Protein AF-A0A972RXR2-F1 (afdb_monomer)

Sequence (159 aa):
MVKTEKGYFYKKHCLQCNKEFLGVKKRKFCSIKCSVLYRSKNRKYSLKCKKCGKIFHGYNPRQFYCDICKEELTSRTCITCGKKFFIKLSEKKKYCSKTCERKYLFKEDIFSEIDTFEKAYWYGFLMGDGHIRLDEKRSIRELILGLGKKDYGHLIKFA

Foldseek 3Di:
DDQDPVGDWDFDAAPQPRDTDTDDPPDRHRDPVSVVVVLQVPAWDFAAAPPPRDTDTDSDNPDRHDPVVQQVLQWAAAPQPRDIDGDPNPDDDRHRDVCSVDPDDDDPCLQVDDPDPVSVVVVVQCVPQWDWDQDPVVRDTDIDGNDDPVCVVVVPPPD

Secondary structure (DSSP, 8-state):
-EEETTEEEEEEE-TTT--EEEE-TT---SSHHHHHHHHHHH--EEEE-TTT--EEEESSTT--S-HHHHHHHHEEE-TTT--EEE--TT-----SSHHHH-SS---TTTTS---SHHHHHHHHHHHHHEEEEEETTTTEEEEEE---GGGGGGGTT--

Structure (mmCIF, N/CA/C/O backbone):
data_AF-A0A972RXR2-F1
#
_entry.id   AF-A0A972RXR2-F1
#
loop_
_atom_site.group_PDB
_atom_site.id
_atom_site.type_symbol
_atom_site.label_atom_id
_atom_site.label_alt_id
_atom_site.label_comp_id
_atom_site.label_asym_id
_atom_site.label_entity_id
_atom_site.label_seq_id
_atom_site.pdbx_PDB_ins_code
_atom_site.Cartn_x
_atom_site.Cartn_y
_atom_site.Cartn_z
_atom_site.occupancy
_atom_site.B_iso_or_equiv
_atom_site.auth_seq_id
_atom_site.auth_comp_id
_atom_site.auth_asym_id
_atom_site.auth_atom_id
_at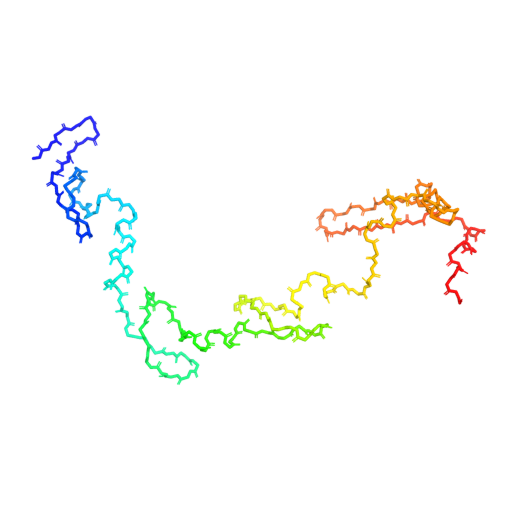om_site.pdbx_PDB_model_num
ATOM 1 N N . MET A 1 1 ? 41.788 1.457 -27.198 1.00 80.69 1 MET A N 1
ATOM 2 C CA . MET A 1 1 ? 41.561 0.680 -25.956 1.00 80.69 1 MET A CA 1
ATOM 3 C C . MET A 1 1 ? 42.381 1.336 -24.859 1.00 80.69 1 MET A C 1
ATOM 5 O O . MET A 1 1 ? 43.486 1.757 -25.156 1.00 80.69 1 MET A O 1
ATOM 9 N N . VAL A 1 2 ? 41.844 1.482 -23.650 1.00 87.62 2 VAL A N 1
ATOM 10 C CA . VAL A 1 2 ? 42.5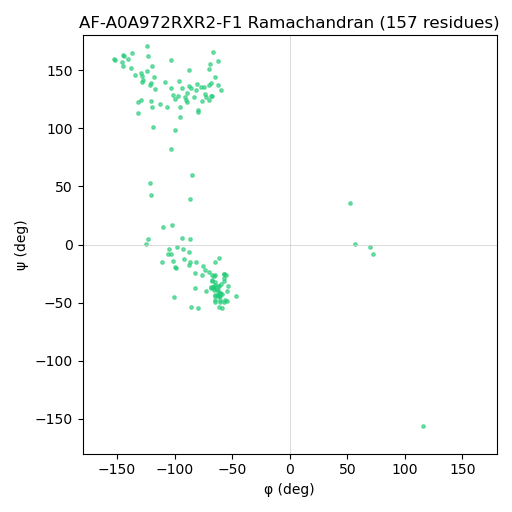06 2.156 -22.524 1.00 87.62 2 VAL A CA 1
ATOM 11 C C . VAL A 1 2 ? 42.644 1.147 -21.389 1.00 87.62 2 VAL A C 1
ATOM 13 O O . VAL A 1 2 ? 41.635 0.618 -20.919 1.00 87.62 2 VAL A O 1
ATOM 16 N N . LYS A 1 3 ? 43.881 0.841 -20.991 1.00 88.19 3 LYS A N 1
ATOM 17 C CA . LYS A 1 3 ? 44.173 0.002 -19.823 1.00 88.19 3 LYS A CA 1
ATOM 18 C C . LYS A 1 3 ? 44.113 0.888 -18.577 1.00 88.19 3 LYS A C 1
ATOM 20 O O . LYS A 1 3 ? 44.754 1.930 -18.544 1.00 88.19 3 LYS A O 1
ATOM 25 N N . THR A 1 4 ? 43.325 0.494 -17.587 1.00 84.94 4 THR A N 1
ATOM 26 C CA . THR A 1 4 ? 43.256 1.131 -16.265 1.00 84.94 4 THR A CA 1
ATOM 27 C C . THR A 1 4 ? 43.542 0.082 -15.190 1.00 84.94 4 THR A C 1
ATOM 29 O O . THR A 1 4 ? 43.555 -1.115 -15.484 1.00 84.94 4 THR A O 1
ATOM 32 N N . GLU A 1 5 ? 43.717 0.500 -13.936 1.00 83.25 5 GLU A N 1
ATOM 33 C CA . GLU A 1 5 ? 43.872 -0.409 -12.783 1.00 83.25 5 GLU A CA 1
ATOM 34 C C . GLU A 1 5 ? 42.712 -1.413 -12.655 1.00 83.25 5 GLU A C 1
ATOM 36 O O . GLU A 1 5 ? 42.880 -2.521 -12.159 1.00 83.25 5 GLU A O 1
ATOM 41 N N . LYS A 1 6 ? 41.526 -1.046 -13.161 1.00 81.69 6 LYS A N 1
ATOM 42 C CA . LYS A 1 6 ? 40.297 -1.853 -13.115 1.00 81.69 6 LYS A CA 1
ATOM 43 C C . LYS A 1 6 ? 40.083 -2.712 -14.372 1.00 81.69 6 LYS A C 1
ATOM 45 O O . LYS A 1 6 ? 39.024 -3.323 -14.512 1.00 81.69 6 LYS A O 1
ATOM 50 N N . GLY A 1 7 ? 41.039 -2.737 -15.307 1.00 88.19 7 GLY A N 1
ATOM 51 C CA . GLY A 1 7 ? 41.002 -3.544 -16.533 1.00 88.19 7 GLY A CA 1
ATOM 52 C C . GLY A 1 7 ? 40.956 -2.732 -17.835 1.00 88.19 7 GLY A C 1
ATOM 53 O O . GLY A 1 7 ? 41.396 -1.587 -17.901 1.00 88.19 7 GLY A O 1
ATOM 54 N N . TYR A 1 8 ? 40.439 -3.335 -18.912 1.00 90.69 8 TYR A N 1
ATOM 55 C CA . TYR A 1 8 ? 40.417 -2.729 -20.251 1.00 90.69 8 TYR A CA 1
ATOM 56 C C . TYR A 1 8 ? 39.081 -2.044 -20.572 1.00 90.69 8 TYR A C 1
ATOM 58 O O . TYR A 1 8 ? 38.010 -2.656 -20.521 1.00 90.69 8 TYR A O 1
ATOM 66 N N . PHE A 1 9 ? 39.156 -0.780 -20.987 1.00 91.44 9 PHE A N 1
ATOM 67 C CA . PHE A 1 9 ? 38.015 0.046 -21.377 1.00 91.44 9 PHE A CA 1
ATOM 68 C C . PHE A 1 9 ? 38.126 0.510 -22.833 1.00 91.44 9 PHE A C 1
ATOM 70 O O . PHE A 1 9 ? 39.209 0.643 -23.406 1.00 91.44 9 PHE A O 1
ATOM 77 N N . TYR A 1 10 ? 36.980 0.774 -23.451 1.00 92.12 10 TYR A N 1
ATOM 78 C CA . TYR A 1 10 ? 36.872 1.224 -24.835 1.00 92.12 10 TYR A CA 1
ATOM 79 C C . TYR A 1 10 ? 36.156 2.574 -24.868 1.00 92.12 10 TYR A C 1
ATOM 81 O O . TYR A 1 10 ? 35.155 2.749 -24.168 1.00 92.12 10 TYR A O 1
ATOM 89 N N . LYS A 1 11 ? 36.662 3.508 -25.683 1.00 93.19 11 LYS A N 1
ATOM 90 C CA . LYS A 1 11 ? 35.961 4.750 -26.033 1.00 93.19 11 LYS A CA 1
ATOM 91 C C . LYS A 1 11 ? 34.785 4.398 -26.942 1.00 93.19 11 LYS A C 1
ATOM 93 O O . LYS A 1 11 ? 34.971 3.683 -27.926 1.00 93.19 11 LYS A O 1
ATOM 98 N N . LYS A 1 12 ? 33.574 4.801 -26.559 1.00 93.31 12 LYS A N 1
ATOM 99 C CA . LYS A 1 12 ? 32.319 4.472 -27.254 1.00 93.31 12 LYS A CA 1
ATOM 100 C C . LYS A 1 12 ? 31.339 5.637 -27.142 1.00 93.31 12 LYS A C 1
ATOM 102 O O . LYS A 1 12 ? 31.383 6.384 -26.170 1.00 93.31 12 LYS A O 1
ATOM 107 N N . HIS A 1 13 ? 30.387 5.722 -28.067 1.00 95.00 13 HIS A N 1
ATOM 108 C CA . HIS A 1 13 ? 29.269 6.666 -27.990 1.00 95.00 13 HIS A CA 1
ATOM 109 C C . HIS A 1 13 ? 28.021 6.011 -27.393 1.00 95.00 13 HIS A C 1
ATOM 111 O O . HIS A 1 13 ? 27.726 4.835 -27.630 1.00 95.00 13 HIS A O 1
ATOM 117 N N . CYS A 1 14 ? 27.291 6.753 -26.560 1.00 94.50 14 CYS A N 1
ATOM 118 C CA . CYS A 1 14 ? 26.064 6.265 -25.942 1.00 94.50 14 CYS A CA 1
ATOM 119 C C . CYS A 1 14 ? 24.924 6.181 -26.966 1.00 94.50 14 CYS A C 1
ATOM 121 O O . CYS A 1 14 ? 24.530 7.200 -27.514 1.00 94.50 14 CYS A O 1
ATOM 123 N N . LEU A 1 15 ? 24.269 5.021 -27.093 1.00 93.31 15 LEU A N 1
ATOM 124 C CA . LEU A 1 15 ? 23.135 4.842 -28.024 1.00 93.31 15 LEU A CA 1
ATOM 125 C C . LEU A 1 15 ? 21.904 5.737 -27.755 1.00 93.31 15 LEU A C 1
ATOM 127 O O . LEU A 1 15 ? 20.994 5.769 -28.571 1.00 93.31 15 LEU A O 1
ATOM 131 N N . GLN A 1 16 ? 21.841 6.422 -26.607 1.00 93.75 16 GLN A N 1
ATOM 132 C CA . GLN A 1 16 ? 20.713 7.282 -26.228 1.00 93.75 16 GLN A CA 1
ATOM 133 C C . GLN A 1 16 ? 20.979 8.772 -26.447 1.00 93.75 16 GLN A C 1
ATOM 135 O O . GLN A 1 16 ? 20.087 9.486 -26.886 1.00 93.75 16 GLN A O 1
ATOM 140 N N . CYS A 1 17 ? 22.157 9.259 -26.050 1.00 94.06 17 CYS A N 1
ATOM 141 C CA . CYS A 1 17 ? 22.488 10.689 -26.047 1.00 94.06 17 CYS A CA 1
ATOM 142 C C . CYS A 1 17 ? 23.731 11.025 -26.878 1.00 94.06 17 CYS A C 1
ATOM 144 O O . CYS A 1 17 ? 24.208 12.150 -26.826 1.00 94.06 17 CYS A O 1
ATOM 146 N N . ASN A 1 18 ? 24.304 10.036 -27.567 1.00 92.94 18 ASN A N 1
ATOM 147 C CA . ASN A 1 18 ? 25.523 10.115 -28.374 1.00 92.94 18 ASN A CA 1
ATOM 148 C C . ASN A 1 18 ? 26.802 10.600 -27.654 1.00 92.94 18 ASN A C 1
ATOM 150 O O . ASN A 1 18 ? 27.876 10.636 -28.250 1.00 92.94 18 ASN A O 1
ATOM 154 N N . LYS A 1 19 ? 26.729 10.904 -26.351 1.00 95.25 19 LYS A N 1
ATOM 155 C CA . LYS A 1 19 ? 27.880 11.304 -25.532 1.00 95.25 19 LYS A CA 1
ATOM 156 C C . LYS A 1 19 ? 28.953 10.212 -25.519 1.00 95.25 19 LYS A C 1
ATOM 158 O O . LYS A 1 19 ? 28.634 9.039 -25.290 1.00 95.25 19 LYS A O 1
ATOM 163 N N . GLU A 1 20 ? 30.205 10.611 -25.724 1.00 94.75 20 GLU A N 1
ATOM 164 C CA . GLU A 1 20 ? 31.366 9.727 -25.611 1.00 94.75 20 GLU A CA 1
ATOM 165 C C . GLU A 1 20 ? 31.590 9.304 -24.149 1.00 94.75 20 GLU A C 1
ATOM 167 O O . GLU A 1 20 ? 31.418 10.091 -23.214 1.00 94.75 20 GLU A O 1
ATOM 172 N N . PHE A 1 21 ? 31.932 8.035 -23.932 1.00 94.56 21 PHE A N 1
ATOM 173 C CA . PHE A 1 21 ?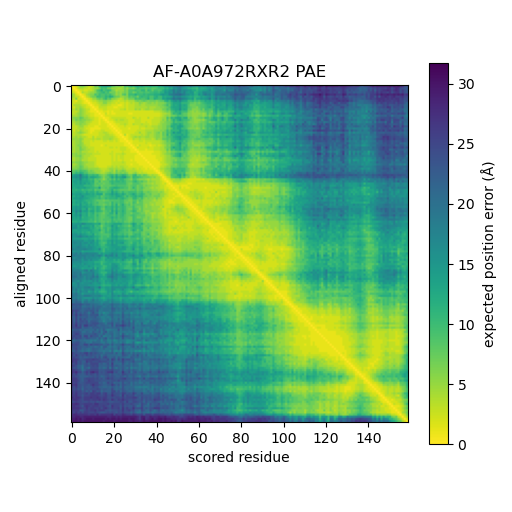 32.240 7.490 -22.615 1.00 94.56 21 PHE A CA 1
ATOM 174 C C . PHE A 1 21 ? 33.206 6.300 -22.700 1.00 94.56 21 PHE A C 1
ATOM 176 O O . PHE A 1 21 ? 33.308 5.621 -23.725 1.00 94.56 21 PHE A O 1
ATOM 183 N N . LEU A 1 22 ? 33.878 6.009 -21.582 1.00 92.62 22 LEU A N 1
ATOM 184 C CA . LEU A 1 22 ? 34.690 4.805 -21.408 1.00 92.62 22 LEU A CA 1
ATOM 185 C C . LEU A 1 22 ? 33.843 3.675 -20.814 1.00 92.62 22 LEU A C 1
ATOM 187 O O . LEU A 1 22 ? 33.194 3.833 -19.779 1.00 92.62 22 LEU A O 1
ATOM 191 N N . GLY A 1 23 ? 33.844 2.510 -21.459 1.00 90.81 23 GLY A N 1
ATOM 192 C CA . GLY A 1 23 ? 33.090 1.352 -20.986 1.00 90.81 23 GLY A CA 1
ATOM 193 C C . GLY A 1 23 ? 33.704 0.018 -21.386 1.00 90.81 23 GLY A C 1
ATOM 194 O O . GLY A 1 23 ? 34.454 -0.076 -22.355 1.00 90.81 23 GLY A O 1
ATOM 195 N N . VAL A 1 24 ? 33.347 -1.037 -20.653 1.00 91.44 24 VAL A N 1
ATOM 196 C CA . VAL A 1 24 ? 33.657 -2.420 -21.045 1.00 91.44 24 VAL A CA 1
ATOM 197 C C . VAL A 1 24 ? 32.981 -2.772 -22.374 1.00 91.44 24 VAL A C 1
ATOM 199 O O . VAL A 1 24 ? 31.951 -2.190 -22.727 1.00 91.44 24 VAL A O 1
ATOM 202 N N . LYS A 1 25 ? 33.503 -3.778 -23.091 1.00 87.94 25 LYS A N 1
ATOM 203 C CA . LYS A 1 25 ? 33.043 -4.175 -24.439 1.00 87.94 25 LYS A CA 1
ATOM 204 C C . LYS A 1 25 ? 31.511 -4.287 -24.553 1.00 87.94 25 LYS A C 1
ATOM 206 O O . LYS A 1 25 ? 30.924 -3.737 -25.486 1.00 87.94 25 LYS A O 1
ATOM 211 N N . LYS A 1 26 ? 30.852 -4.909 -23.563 1.00 90.50 26 LYS A N 1
ATOM 212 C CA . LYS A 1 26 ? 29.389 -5.122 -23.516 1.00 90.50 26 LYS A CA 1
ATOM 213 C C . LYS A 1 26 ? 28.560 -3.871 -23.159 1.00 90.50 26 LYS A C 1
ATOM 215 O O . LYS A 1 26 ? 27.360 -3.853 -23.428 1.00 90.50 26 LYS A O 1
ATOM 220 N N . ARG A 1 27 ? 29.146 -2.821 -22.564 1.00 91.12 27 ARG A N 1
ATOM 221 C CA . ARG A 1 27 ? 28.410 -1.614 -22.139 1.00 91.12 27 ARG A CA 1
ATOM 222 C C . ARG A 1 27 ? 28.034 -0.766 -23.358 1.00 91.12 27 ARG A C 1
ATOM 224 O O . ARG A 1 27 ? 28.882 -0.470 -24.199 1.00 91.12 27 ARG A O 1
ATOM 231 N N . LYS A 1 28 ? 26.756 -0.386 -23.455 1.00 93.06 28 LYS A N 1
ATOM 232 C CA . LYS A 1 28 ? 26.185 0.383 -24.585 1.00 93.06 28 LYS A CA 1
ATOM 233 C C . LYS A 1 28 ? 25.783 1.820 -24.227 1.00 93.06 28 LYS A C 1
ATOM 235 O O . LYS A 1 28 ? 25.535 2.628 -25.115 1.00 93.06 28 LYS A O 1
ATOM 240 N N . PHE A 1 29 ? 25.696 2.134 -22.935 1.00 96.25 29 PHE A N 1
ATOM 241 C CA . PHE A 1 29 ? 25.167 3.407 -22.446 1.00 96.25 29 PHE A CA 1
ATOM 242 C C . PHE A 1 29 ? 26.132 4.067 -21.462 1.00 96.25 29 PHE A C 1
ATOM 244 O O . PHE A 1 29 ? 26.757 3.380 -20.645 1.00 96.25 29 PHE A O 1
ATOM 251 N N . CYS A 1 30 ? 26.198 5.399 -21.499 1.00 93.62 30 CYS A N 1
ATOM 252 C CA . CYS A 1 30 ? 27.018 6.180 -20.575 1.00 93.62 30 CYS A CA 1
ATOM 253 C C . CYS A 1 30 ? 26.490 6.096 -19.133 1.00 93.62 30 CYS A C 1
ATOM 255 O O . CYS A 1 30 ? 27.279 6.072 -18.195 1.00 93.62 30 CYS A O 1
ATOM 257 N N . SER A 1 31 ? 25.177 5.937 -18.938 1.00 94.06 31 SER A N 1
ATOM 258 C CA . SER A 1 31 ? 24.534 5.859 -17.619 1.00 94.06 31 SER A CA 1
ATOM 259 C C . SER A 1 31 ? 23.348 4.890 -17.591 1.00 94.06 31 SER A C 1
ATOM 261 O O . SER A 1 31 ? 22.779 4.543 -18.632 1.00 94.06 31 SER A O 1
ATOM 263 N N . ILE A 1 32 ? 22.939 4.488 -16.381 1.00 93.31 32 ILE A N 1
ATOM 264 C CA . ILE A 1 32 ? 21.711 3.705 -16.157 1.00 93.31 32 ILE A CA 1
ATOM 265 C C . ILE A 1 32 ? 20.492 4.479 -16.676 1.00 93.31 32 ILE A C 1
ATOM 267 O O . ILE A 1 32 ? 19.673 3.901 -17.386 1.00 93.31 32 ILE A O 1
ATOM 271 N N . LYS A 1 33 ? 20.420 5.795 -16.420 1.00 95.75 33 LYS A N 1
ATOM 272 C CA . LYS A 1 33 ? 19.350 6.675 -16.926 1.00 95.75 33 LYS A CA 1
ATOM 273 C C . LYS A 1 33 ? 19.215 6.582 -18.451 1.00 95.75 33 LYS A C 1
ATOM 275 O O . LYS A 1 33 ? 18.125 6.340 -18.957 1.00 95.75 33 LYS A O 1
ATOM 280 N N . CYS A 1 34 ? 20.327 6.677 -19.185 1.00 94.19 34 CYS A N 1
ATOM 281 C CA . CYS A 1 34 ? 20.327 6.542 -20.646 1.00 94.19 34 CYS A CA 1
ATOM 282 C C . CYS A 1 34 ? 19.871 5.156 -21.123 1.00 94.19 34 CYS A C 1
ATOM 284 O O . CYS A 1 34 ? 19.126 5.057 -22.092 1.00 94.19 34 CYS A O 1
ATOM 286 N N . SER A 1 35 ? 20.273 4.090 -20.427 1.00 93.00 35 SER A N 1
ATOM 287 C CA . SER A 1 35 ? 19.800 2.729 -20.712 1.00 93.00 35 SER A CA 1
ATOM 288 C C . SER A 1 35 ? 18.283 2.603 -20.532 1.00 93.00 35 SER A C 1
ATOM 290 O O . SER A 1 35 ? 17.611 2.019 -21.380 1.00 93.00 35 SER A O 1
ATOM 292 N N . VAL A 1 36 ? 17.733 3.164 -19.450 1.00 90.06 36 VAL A N 1
ATOM 293 C CA . VAL A 1 36 ? 16.289 3.142 -19.167 1.00 90.06 36 VAL A CA 1
ATOM 294 C C . VAL A 1 36 ? 15.514 3.928 -20.224 1.00 90.06 36 VAL A C 1
ATOM 296 O O . VAL A 1 36 ? 14.585 3.375 -20.807 1.00 90.06 36 VAL A O 1
ATOM 299 N N . LEU A 1 37 ? 15.939 5.158 -20.534 1.00 90.88 37 LEU A N 1
ATOM 300 C CA . LEU A 1 37 ? 15.304 6.009 -21.550 1.00 90.88 37 LEU A CA 1
ATOM 301 C C . LEU A 1 37 ? 15.334 5.381 -22.948 1.00 90.88 37 LEU A C 1
ATOM 303 O O . LEU A 1 37 ? 14.344 5.419 -23.673 1.00 90.88 37 LEU A O 1
ATOM 307 N N . TYR A 1 38 ? 16.456 4.767 -23.327 1.00 90.94 38 TYR A N 1
ATOM 308 C CA . TYR A 1 38 ? 16.547 4.078 -24.610 1.00 90.94 38 TYR A CA 1
ATOM 309 C C . TYR A 1 3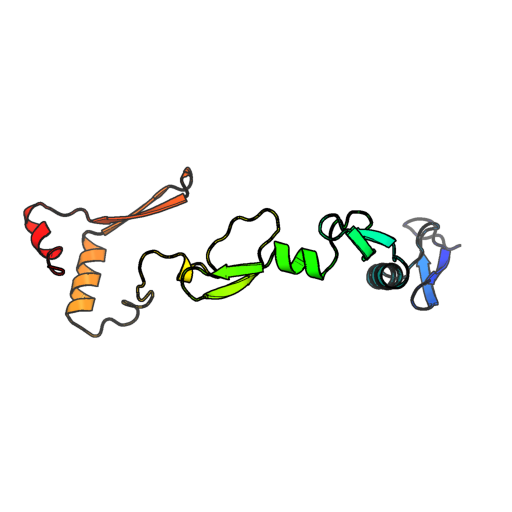8 ? 15.605 2.877 -24.666 1.00 90.94 38 TYR A C 1
ATOM 311 O O . TYR A 1 38 ? 14.920 2.659 -25.664 1.00 90.94 38 TYR A O 1
ATOM 319 N N . ARG A 1 39 ? 15.552 2.080 -23.592 1.00 86.44 39 ARG A N 1
ATOM 320 C CA . ARG A 1 39 ? 14.684 0.898 -23.524 1.00 86.44 39 ARG A CA 1
ATOM 321 C C . ARG A 1 39 ? 13.206 1.274 -23.532 1.00 86.44 39 ARG A C 1
ATOM 323 O O . ARG A 1 39 ? 12.452 0.569 -24.189 1.00 86.44 39 ARG A O 1
ATOM 330 N N . SER A 1 40 ? 12.798 2.344 -22.849 1.00 82.62 40 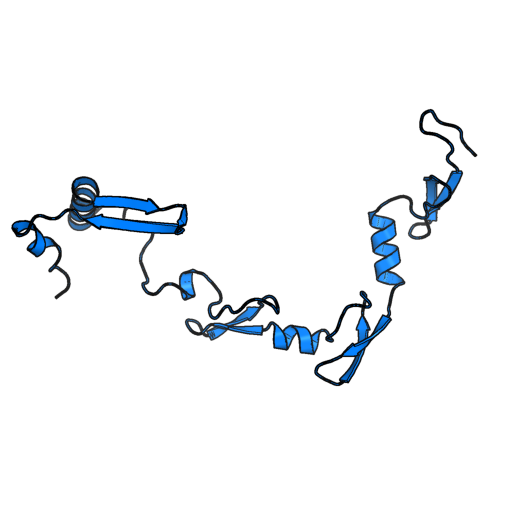SER A N 1
ATOM 331 C CA . SER A 1 40 ? 11.394 2.773 -22.831 1.00 82.62 40 SER A CA 1
ATOM 332 C C . SER A 1 40 ? 10.917 3.254 -24.201 1.00 82.62 40 SER A C 1
ATOM 334 O O . SER A 1 40 ? 9.795 2.954 -24.585 1.00 82.62 40 SER A O 1
ATOM 336 N N . LYS A 1 41 ? 11.772 3.932 -24.976 1.00 84.00 41 LYS A N 1
ATOM 337 C CA . LYS A 1 41 ? 11.423 4.378 -26.335 1.00 84.00 41 LYS A CA 1
ATOM 338 C C . LYS A 1 41 ? 11.373 3.233 -27.349 1.00 84.00 41 LYS A C 1
ATOM 340 O O . LYS A 1 41 ? 10.481 3.208 -28.191 1.00 84.00 41 LYS A O 1
ATOM 345 N N . ASN A 1 42 ? 12.316 2.294 -27.260 1.00 83.00 42 ASN A N 1
ATOM 346 C CA . ASN A 1 42 ? 12.553 1.311 -28.324 1.00 83.00 42 ASN A CA 1
ATOM 347 C C . ASN A 1 42 ? 11.961 -0.085 -28.065 1.00 83.00 42 ASN A C 1
ATOM 349 O O . ASN A 1 42 ? 11.900 -0.892 -28.986 1.00 83.00 42 ASN A O 1
ATOM 353 N N . ARG A 1 43 ? 11.542 -0.422 -26.836 1.00 77.62 43 ARG A N 1
ATOM 354 C CA . ARG A 1 43 ? 10.924 -1.727 -26.544 1.00 77.62 43 ARG A CA 1
ATOM 355 C C . ARG A 1 43 ? 9.409 -1.595 -26.491 1.00 77.62 43 ARG A C 1
ATOM 357 O O . ARG A 1 43 ? 8.861 -1.228 -25.455 1.00 77.62 43 ARG A O 1
ATOM 364 N N . LYS A 1 44 ? 8.750 -1.944 -27.593 1.00 80.19 44 LYS A N 1
ATOM 365 C CA . LYS A 1 44 ? 7.297 -2.116 -27.658 1.00 80.19 44 LYS A CA 1
ATOM 366 C C . LYS A 1 44 ? 6.998 -3.546 -28.087 1.00 80.19 44 LYS A C 1
ATOM 368 O O . LYS A 1 44 ? 7.475 -3.991 -29.124 1.00 80.19 44 LYS A O 1
ATOM 373 N N . TYR A 1 45 ? 6.233 -4.261 -27.274 1.00 86.31 45 TYR A N 1
ATOM 374 C CA . TYR A 1 45 ? 5.758 -5.606 -27.581 1.00 86.31 45 TYR A CA 1
ATOM 375 C C . TYR A 1 45 ? 4.298 -5.522 -27.996 1.00 86.31 45 TYR A C 1
ATOM 377 O O . TYR A 1 45 ? 3.519 -4.847 -27.328 1.00 86.31 45 TYR A O 1
ATOM 385 N N . SER A 1 46 ? 3.928 -6.206 -29.075 1.00 90.38 46 SER A N 1
ATOM 386 C CA . SER A 1 46 ? 2.523 -6.429 -29.412 1.00 90.38 46 SER A CA 1
ATOM 387 C C . SER A 1 46 ? 1.997 -7.571 -28.543 1.00 90.38 46 SER A C 1
ATOM 389 O O . SER A 1 46 ? 2.499 -8.691 -28.627 1.00 90.38 46 SER A O 1
ATOM 3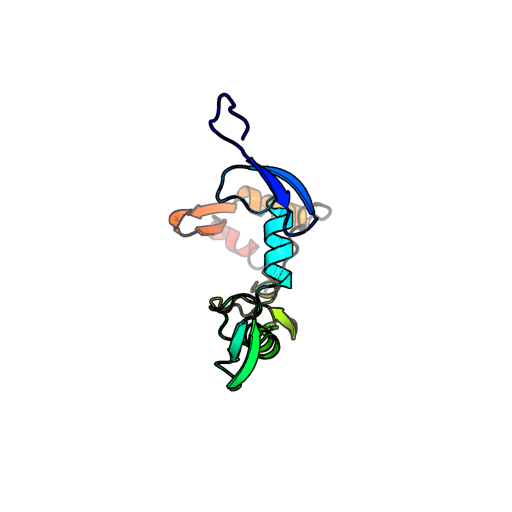91 N N . LEU A 1 47 ? 1.057 -7.275 -27.646 1.00 91.88 47 LEU A N 1
ATOM 392 C CA . LEU A 1 47 ? 0.531 -8.206 -26.647 1.00 91.88 47 LEU A CA 1
ATOM 393 C C . LEU A 1 47 ? -0.987 -8.308 -26.770 1.00 91.88 47 LEU A C 1
ATOM 395 O O . LEU A 1 47 ? -1.655 -7.334 -27.103 1.00 91.88 47 LEU A O 1
ATOM 399 N N . LYS A 1 48 ? -1.546 -9.476 -26.445 1.00 93.44 48 LYS A N 1
ATOM 400 C CA . LYS A 1 48 ? -2.996 -9.701 -26.404 1.00 93.44 48 LYS A CA 1
ATOM 401 C C . LYS A 1 48 ? -3.497 -9.631 -24.964 1.00 93.44 48 LYS A C 1
ATOM 403 O O . LYS A 1 48 ? -3.001 -10.348 -24.097 1.00 93.44 48 LYS A O 1
ATOM 408 N N . CYS A 1 49 ? -4.484 -8.778 -24.698 1.00 93.62 49 CYS A N 1
ATOM 409 C CA . CYS A 1 49 ? -5.093 -8.669 -23.374 1.00 93.62 49 CYS A CA 1
ATOM 410 C C . CYS A 1 49 ? -5.885 -9.941 -23.034 1.00 93.62 49 CYS A C 1
ATOM 412 O O . CYS A 1 49 ? -6.773 -10.332 -23.788 1.00 93.62 49 CYS A O 1
ATOM 414 N N . LYS A 1 50 ? -5.628 -10.546 -21.867 1.00 92.75 50 LYS A N 1
ATOM 415 C CA . LYS A 1 50 ? -6.351 -11.742 -21.396 1.00 92.75 50 LYS A CA 1
ATOM 416 C C . LYS A 1 50 ? -7.835 -11.494 -21.100 1.00 92.75 50 LYS A C 1
ATOM 418 O O . LYS A 1 50 ? -8.613 -12.430 -21.191 1.00 92.75 50 LYS A O 1
ATOM 423 N N . LYS A 1 51 ? -8.225 -10.263 -20.739 1.00 92.00 51 LYS A N 1
ATOM 424 C CA . LYS A 1 51 ? -9.613 -9.921 -20.369 1.00 92.00 51 LYS A CA 1
ATOM 425 C C . LYS A 1 51 ? -10.477 -9.578 -21.585 1.00 92.00 51 LYS A C 1
ATOM 427 O O . LYS A 1 51 ? -11.539 -10.152 -21.756 1.00 92.00 51 LYS A O 1
ATOM 432 N N . CYS A 1 52 ? -10.032 -8.635 -22.419 1.00 93.56 52 CYS A N 1
ATOM 433 C CA . CYS A 1 52 ? -10.830 -8.122 -23.541 1.00 93.56 52 CYS A CA 1
ATOM 434 C C . CYS A 1 52 ? -10.390 -8.637 -24.918 1.00 93.56 52 CYS A C 1
ATOM 436 O O . CYS A 1 52 ? -10.987 -8.265 -25.922 1.00 93.56 52 CYS A O 1
ATOM 438 N N . GLY A 1 53 ? -9.307 -9.415 -25.005 1.00 92.50 53 GLY A N 1
ATOM 439 C CA . GLY A 1 53 ? -8.799 -9.960 -26.266 1.00 92.50 53 GLY A CA 1
ATOM 440 C C . GLY A 1 53 ? -8.132 -8.952 -27.210 1.00 92.50 53 GLY A C 1
ATOM 441 O O . GLY A 1 53 ? -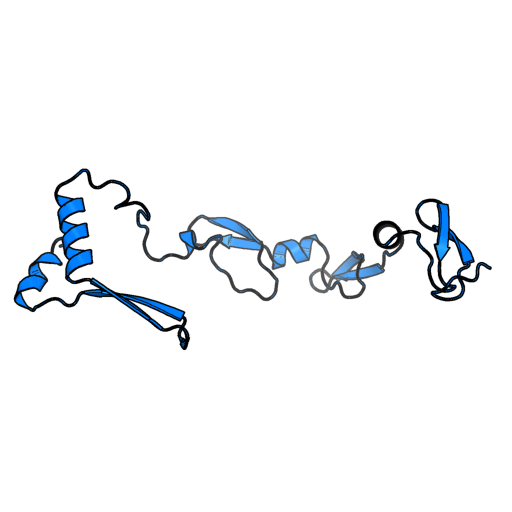7.516 -9.380 -28.184 1.00 92.50 53 GLY A O 1
ATOM 442 N N . LYS A 1 54 ? -8.200 -7.642 -26.929 1.00 94.31 54 LYS A N 1
ATOM 443 C CA . LYS A 1 54 ? -7.594 -6.587 -27.757 1.00 94.31 54 LYS A CA 1
ATOM 444 C C . LYS A 1 54 ? -6.067 -6.685 -27.775 1.00 94.31 54 LYS A C 1
ATOM 446 O O . LYS A 1 54 ? -5.444 -6.999 -26.755 1.00 94.31 54 LYS A O 1
ATOM 451 N N . ILE A 1 55 ? -5.479 -6.370 -28.926 1.00 93.12 55 ILE A N 1
ATOM 452 C CA . ILE A 1 55 ? -4.031 -6.230 -29.094 1.00 93.12 55 ILE A CA 1
ATOM 453 C C . ILE A 1 55 ? -3.616 -4.836 -28.605 1.00 93.12 55 ILE A C 1
ATOM 455 O O . ILE A 1 55 ? -4.270 -3.846 -28.927 1.00 93.12 55 ILE A O 1
ATOM 459 N N . PHE A 1 56 ? -2.557 -4.756 -27.801 1.00 92.06 56 PHE A N 1
ATOM 460 C CA . PHE A 1 56 ? -2.018 -3.509 -27.259 1.00 92.06 56 PHE A CA 1
ATOM 461 C C . PHE A 1 56 ? -0.484 -3.528 -27.241 1.00 92.06 56 PHE A C 1
ATOM 463 O O . PHE A 1 56 ? 0.141 -4.590 -27.264 1.00 92.06 56 PHE A O 1
ATOM 470 N N . HIS A 1 57 ? 0.130 -2.345 -27.172 1.00 89.81 57 HIS A N 1
ATOM 471 C CA . HIS A 1 57 ? 1.582 -2.208 -27.096 1.00 89.81 57 HIS A CA 1
ATOM 472 C C . HIS A 1 57 ? 2.052 -2.075 -25.646 1.00 89.81 57 HIS A C 1
ATOM 474 O O . HIS A 1 57 ? 1.818 -1.055 -25.005 1.00 89.81 57 HIS A O 1
ATOM 480 N N . GLY A 1 58 ? 2.726 -3.103 -25.129 1.00 86.19 58 GLY A N 1
ATOM 481 C CA . GLY A 1 58 ? 3.288 -3.111 -23.778 1.00 86.19 58 GLY A CA 1
ATOM 482 C C . GLY A 1 58 ? 4.799 -2.880 -23.755 1.00 86.19 58 GLY A C 1
ATOM 483 O O . GLY A 1 58 ? 5.507 -3.155 -24.724 1.00 86.19 58 GLY A O 1
ATOM 484 N N . TYR A 1 59 ? 5.315 -2.438 -22.607 1.00 82.69 59 TYR A N 1
ATOM 485 C CA . TYR A 1 59 ? 6.760 -2.280 -22.362 1.00 82.69 59 TYR A CA 1
ATOM 486 C C . TYR A 1 59 ? 7.405 -3.526 -21.734 1.00 82.69 59 TYR A C 1
ATOM 488 O O . TYR A 1 59 ? 8.632 -3.646 -21.673 1.00 82.69 59 TYR A O 1
ATOM 496 N N . ASN A 1 60 ? 6.583 -4.462 -21.253 1.00 83.69 60 ASN A N 1
ATOM 497 C CA . ASN A 1 60 ? 7.007 -5.699 -20.608 1.00 83.69 60 ASN A CA 1
ATOM 498 C C . ASN A 1 60 ? 6.289 -6.889 -21.265 1.00 83.69 60 ASN A C 1
ATOM 500 O O . ASN A 1 60 ? 5.059 -6.912 -21.242 1.00 83.69 60 ASN A O 1
ATOM 504 N N . PRO A 1 61 ? 7.009 -7.902 -21.781 1.00 87.88 61 PRO A N 1
ATOM 505 C CA . PRO A 1 61 ? 6.381 -9.062 -22.416 1.00 87.88 61 PRO A CA 1
ATOM 506 C C . PRO A 1 61 ? 5.545 -9.911 -21.444 1.00 87.88 61 PRO A C 1
ATOM 508 O O . PRO A 1 61 ? 4.735 -10.719 -21.879 1.00 87.88 61 PRO A O 1
ATOM 511 N N . ARG A 1 62 ? 5.709 -9.728 -20.125 1.00 88.56 62 ARG A N 1
ATOM 512 C CA . ARG A 1 62 ? 4.898 -10.389 -19.086 1.00 88.56 62 ARG A CA 1
ATOM 513 C C . ARG A 1 62 ? 3.606 -9.635 -18.743 1.00 88.56 62 ARG A C 1
ATOM 515 O O . ARG A 1 62 ? 2.925 -10.002 -17.789 1.00 88.56 62 ARG A O 1
ATOM 522 N N . GLN A 1 63 ? 3.279 -8.552 -19.449 1.00 88.44 63 GLN A N 1
ATOM 523 C CA . GLN A 1 63 ? 2.036 -7.818 -19.226 1.00 88.44 63 GLN A CA 1
ATOM 524 C C . GLN A 1 63 ? 0.854 -8.578 -19.839 1.00 88.44 63 GLN A C 1
ATOM 526 O O . GLN A 1 63 ? 0.832 -8.856 -21.032 1.00 88.44 63 GLN A O 1
ATOM 531 N N . PHE A 1 64 ? -0.147 -8.892 -19.016 1.00 90.69 64 PHE A N 1
ATOM 532 C CA . PHE A 1 64 ? -1.304 -9.692 -19.435 1.00 90.69 64 PHE A CA 1
ATOM 533 C C . PHE A 1 64 ? -2.550 -8.877 -19.783 1.00 90.69 64 PHE A C 1
ATOM 535 O O . PHE A 1 64 ? -3.445 -9.387 -20.453 1.00 90.69 64 PHE A O 1
ATOM 542 N N . TYR A 1 65 ? -2.635 -7.636 -19.310 1.00 92.69 65 TYR A N 1
ATOM 543 C CA . TYR A 1 65 ? -3.821 -6.795 -19.443 1.00 92.69 65 TYR A CA 1
ATOM 544 C C . TYR A 1 65 ? -3.441 -5.451 -20.060 1.00 92.69 65 TYR A C 1
ATOM 546 O O . TYR A 1 65 ? -2.386 -4.901 -19.727 1.00 92.69 65 TYR A O 1
ATOM 554 N N . CYS A 1 66 ? -4.307 -4.925 -20.928 1.00 90.81 66 CYS A N 1
ATOM 555 C CA . CYS A 1 66 ? -4.210 -3.540 -21.381 1.00 90.81 66 CYS A CA 1
ATOM 556 C C . CYS A 1 66 ? -4.488 -2.572 -20.219 1.00 90.81 66 CYS A C 1
ATOM 558 O O . CYS A 1 66 ? -5.015 -2.982 -19.181 1.00 90.81 66 CYS A O 1
ATOM 560 N N . ASP A 1 67 ? -4.154 -1.295 -20.400 1.00 88.94 67 ASP A N 1
ATOM 561 C CA . ASP A 1 67 ? -4.237 -0.295 -19.329 1.00 88.94 67 ASP A CA 1
ATOM 562 C C . ASP A 1 67 ? -5.667 -0.123 -18.799 1.00 88.94 67 ASP A C 1
ATOM 564 O O . ASP A 1 67 ? -5.871 -0.162 -17.590 1.00 88.94 67 ASP A O 1
ATOM 568 N N . ILE A 1 68 ? -6.661 -0.102 -19.693 1.00 90.50 68 ILE A N 1
ATOM 569 C CA . ILE A 1 68 ? -8.088 -0.004 -19.338 1.00 90.50 68 ILE A CA 1
ATOM 570 C C . ILE A 1 68 ? -8.525 -1.202 -18.482 1.00 90.50 68 ILE A C 1
ATOM 572 O O . ILE A 1 68 ? -9.032 -1.048 -17.374 1.00 90.50 68 ILE A O 1
ATOM 576 N N . CYS A 1 69 ? -8.284 -2.428 -18.959 1.00 91.31 69 CYS A N 1
ATOM 577 C CA . CYS A 1 69 ? -8.692 -3.628 -18.225 1.00 91.31 69 CYS A CA 1
ATOM 578 C C . CYS A 1 69 ? -7.946 -3.775 -16.898 1.00 91.31 69 CYS A C 1
ATOM 580 O O . CYS A 1 69 ? -8.497 -4.317 -15.941 1.00 91.31 69 CYS A O 1
ATOM 582 N N . LYS A 1 70 ? -6.690 -3.326 -16.842 1.00 90.69 70 LYS A N 1
ATOM 583 C CA . LYS A 1 70 ? -5.908 -3.302 -15.610 1.00 90.69 70 LYS A CA 1
ATOM 584 C C . LYS A 1 70 ? -6.534 -2.338 -14.607 1.00 90.69 70 LYS A C 1
ATOM 586 O O . LYS A 1 70 ? -6.731 -2.740 -13.465 1.00 90.69 70 LYS A O 1
ATOM 591 N N . GLU A 1 71 ? -6.873 -1.127 -15.038 1.00 89.69 71 GLU A N 1
ATOM 592 C CA . GLU A 1 71 ? -7.500 -0.109 -14.198 1.00 89.69 71 GLU A CA 1
ATOM 593 C C . GLU A 1 71 ? -8.810 -0.621 -13.595 1.00 89.69 71 GLU A C 1
ATOM 595 O O . GLU A 1 71 ? -8.960 -0.619 -12.373 1.00 89.69 71 GLU A O 1
ATOM 600 N N . GLU A 1 72 ? -9.687 -1.198 -14.420 1.00 89.50 72 GLU A N 1
ATOM 601 C CA . GLU A 1 72 ? -10.942 -1.815 -13.976 1.00 89.50 72 GLU A CA 1
ATOM 602 C C . GLU A 1 72 ? -10.712 -2.902 -12.917 1.00 89.50 72 GLU A C 1
ATOM 604 O O . GLU A 1 72 ? -11.363 -2.903 -11.872 1.00 89.50 72 GLU A O 1
ATOM 609 N N . LEU A 1 73 ? -9.763 -3.817 -13.159 1.00 88.38 73 LEU A N 1
ATOM 610 C CA . LEU A 1 73 ? -9.445 -4.913 -12.235 1.00 88.38 73 LEU A CA 1
ATOM 611 C C . LEU A 1 73 ? -8.952 -4.402 -10.880 1.00 88.38 73 LEU A C 1
ATOM 613 O O . LEU A 1 73 ? -9.261 -5.006 -9.850 1.00 88.38 73 LEU A O 1
ATOM 617 N N . THR A 1 74 ? -8.199 -3.304 -10.890 1.00 92.06 74 THR A N 1
ATOM 618 C CA . THR A 1 74 ? -7.629 -2.677 -9.694 1.00 92.06 74 THR A CA 1
ATOM 619 C C . THR A 1 74 ? -8.555 -1.676 -9.017 1.00 92.06 74 THR A C 1
ATOM 621 O O . THR A 1 74 ? -8.328 -1.351 -7.857 1.00 92.06 74 THR A O 1
ATOM 624 N N . SER A 1 75 ? -9.588 -1.187 -9.702 1.00 92.81 75 SER A N 1
ATOM 625 C CA . SER A 1 75 ? -10.517 -0.200 -9.157 1.00 92.81 75 SER A CA 1
ATOM 626 C C . SER A 1 75 ? -11.518 -0.844 -8.193 1.00 92.81 75 SER A C 1
ATOM 628 O O . SER A 1 75 ? -12.068 -1.918 -8.453 1.00 92.81 75 SER A O 1
ATOM 630 N N . ARG A 1 76 ? -11.754 -0.203 -7.051 1.00 93.88 76 ARG A N 1
ATOM 631 C CA . ARG A 1 76 ? -12.741 -0.601 -6.041 1.00 93.88 76 ARG A CA 1
ATOM 632 C C . ARG A 1 76 ? -13.472 0.627 -5.523 1.00 93.88 76 ARG A C 1
ATOM 634 O O . ARG A 1 76 ? -12.907 1.716 -5.492 1.00 93.88 76 ARG A O 1
ATOM 641 N N . THR A 1 77 ? -14.708 0.437 -5.078 1.00 94.81 77 THR A N 1
ATOM 642 C CA . THR A 1 77 ? -15.496 1.472 -4.400 1.00 94.81 77 THR A CA 1
ATOM 643 C C . THR A 1 77 ? -15.466 1.206 -2.903 1.00 94.81 77 THR A C 1
ATOM 645 O O . THR A 1 77 ? -15.716 0.084 -2.467 1.00 94.81 77 THR A O 1
ATOM 648 N N . CYS A 1 78 ? -15.121 2.220 -2.112 1.00 94.19 78 CYS A N 1
ATOM 649 C CA . CYS A 1 78 ? -15.107 2.108 -0.659 1.00 94.19 78 CYS A CA 1
ATOM 650 C C . CYS A 1 78 ? -16.534 1.938 -0.134 1.00 94.19 78 CYS A C 1
ATOM 652 O O . CYS A 1 78 ? -17.385 2.774 -0.424 1.00 94.19 78 CYS A O 1
ATOM 654 N N . ILE A 1 79 ? -16.774 0.905 0.678 1.00 91.56 79 ILE A N 1
ATOM 655 C CA . ILE A 1 79 ? -18.101 0.634 1.260 1.00 91.56 79 ILE A CA 1
ATOM 656 C C . ILE A 1 79 ? -18.552 1.783 2.176 1.00 91.56 79 ILE A C 1
ATOM 658 O O . ILE A 1 79 ? -19.725 2.129 2.199 1.00 91.56 79 ILE A O 1
ATOM 662 N N . THR A 1 80 ? -17.616 2.403 2.895 1.00 89.25 80 THR A N 1
ATOM 663 C CA . THR A 1 80 ? -17.930 3.408 3.922 1.00 89.25 80 THR A CA 1
ATOM 664 C C . THR A 1 80 ? -18.176 4.800 3.347 1.00 89.25 80 THR A C 1
ATOM 666 O O . THR A 1 80 ? -19.019 5.529 3.849 1.00 89.25 80 THR A O 1
ATOM 669 N N . CYS A 1 81 ? -17.429 5.206 2.315 1.00 91.38 81 CYS A N 1
ATOM 670 C CA . CYS A 1 81 ? -17.465 6.587 1.811 1.00 91.38 81 CYS A CA 1
ATOM 671 C C . CYS A 1 81 ? -17.777 6.715 0.316 1.00 91.38 81 CYS A C 1
ATOM 673 O O . CYS A 1 81 ? -17.738 7.821 -0.215 1.00 91.38 81 CYS A O 1
ATOM 675 N N . GLY A 1 82 ? -17.996 5.608 -0.399 1.00 91.75 82 GLY A N 1
ATOM 676 C CA . GLY A 1 82 ? -18.318 5.611 -1.831 1.00 91.75 82 GLY A CA 1
ATOM 677 C C . GLY A 1 82 ? -17.174 6.027 -2.766 1.00 91.75 82 GLY A C 1
ATOM 678 O O . GLY A 1 82 ? -17.333 5.997 -3.985 1.00 91.75 82 GLY A O 1
ATOM 679 N N . LYS A 1 83 ? -15.997 6.398 -2.243 1.00 93.75 83 LYS A N 1
ATOM 680 C CA . LYS A 1 83 ? -14.860 6.834 -3.068 1.00 93.75 83 LYS A CA 1
ATOM 681 C C . LYS A 1 83 ? -14.258 5.667 -3.849 1.00 93.75 83 LYS A C 1
ATOM 683 O O . LYS A 1 83 ? -14.028 4.592 -3.288 1.00 93.75 83 LYS A O 1
ATOM 688 N N . LYS A 1 84 ? -13.939 5.902 -5.124 1.00 94.75 84 LYS A N 1
ATOM 689 C CA . LYS A 1 84 ? -13.156 4.968 -5.943 1.00 94.75 84 LYS A CA 1
ATOM 690 C C . LYS A 1 84 ? -11.684 5.015 -5.534 1.00 94.75 84 LYS A C 1
ATOM 692 O O . LYS A 1 84 ? -11.127 6.090 -5.332 1.00 94.75 84 LYS A O 1
ATOM 697 N N . PHE A 1 85 ? -11.060 3.852 -5.409 1.00 94.12 85 PHE A N 1
ATOM 698 C CA . PHE A 1 85 ? -9.645 3.705 -5.079 1.00 94.12 85 PHE A CA 1
ATOM 699 C C . PHE A 1 85 ? -9.035 2.513 -5.819 1.00 94.12 85 PHE A C 1
ATOM 701 O O . PHE A 1 85 ? -9.752 1.637 -6.303 1.00 94.12 85 PHE A O 1
ATOM 708 N N . PHE A 1 86 ? -7.705 2.479 -5.903 1.00 93.31 86 PHE A N 1
ATOM 709 C CA . PHE A 1 86 ? -6.968 1.432 -6.607 1.00 93.31 86 PHE A CA 1
ATOM 710 C C . PHE A 1 86 ? -6.241 0.507 -5.633 1.00 93.31 86 PHE A C 1
ATOM 712 O O . PHE A 1 86 ? -5.656 0.958 -4.648 1.00 93.31 86 PHE A O 1
ATOM 719 N N . ILE A 1 87 ? -6.263 -0.789 -5.929 1.00 92.88 87 ILE A N 1
ATOM 720 C CA . ILE A 1 87 ? -5.575 -1.841 -5.175 1.00 92.88 87 ILE A CA 1
ATOM 721 C C . ILE A 1 87 ? -4.634 -2.626 -6.084 1.00 92.88 87 ILE A C 1
ATOM 723 O O . ILE A 1 87 ? -4.782 -2.624 -7.308 1.00 92.88 87 ILE A O 1
ATOM 727 N N . LYS A 1 88 ? -3.679 -3.360 -5.507 1.00 89.25 88 LYS A N 1
ATOM 728 C CA . LYS A 1 88 ? -2.936 -4.356 -6.292 1.00 89.25 88 LYS A CA 1
ATOM 729 C C . LYS A 1 88 ? -3.854 -5.528 -6.647 1.00 89.25 88 LYS A C 1
ATOM 731 O O . LYS A 1 88 ? -4.739 -5.873 -5.871 1.00 89.25 88 LYS A O 1
ATOM 736 N N . LEU A 1 89 ? -3.599 -6.196 -7.778 1.00 83.81 89 LEU A N 1
ATOM 737 C CA . LEU A 1 89 ? -4.411 -7.342 -8.227 1.00 83.81 89 LEU A CA 1
ATOM 738 C C . LEU A 1 89 ? -4.477 -8.491 -7.199 1.00 83.81 89 LEU A C 1
ATOM 740 O O . LEU A 1 89 ? -5.430 -9.260 -7.217 1.00 83.81 89 LEU A O 1
ATOM 744 N N . SER A 1 90 ? -3.476 -8.618 -6.323 1.00 85.75 90 SER A N 1
ATOM 745 C CA . SER A 1 90 ? -3.414 -9.642 -5.272 1.00 85.75 90 SER A CA 1
ATOM 746 C C . SER A 1 90 ? -4.126 -9.253 -3.973 1.00 85.75 90 SER A C 1
ATOM 748 O O . SER A 1 90 ? -4.331 -10.102 -3.111 1.00 85.75 90 SER A O 1
ATOM 750 N N . GLU A 1 91 ? -4.453 -7.975 -3.786 1.00 88.12 91 GLU A N 1
ATOM 751 C CA . GLU A 1 91 ? -5.015 -7.465 -2.537 1.00 88.12 91 GLU A CA 1
ATOM 752 C C . GLU A 1 91 ? -6.547 -7.595 -2.535 1.00 88.12 91 GLU A C 1
ATOM 754 O O . GLU A 1 91 ? -7.203 -7.535 -3.573 1.00 88.12 91 GLU A O 1
ATOM 759 N N . LYS A 1 92 ? -7.145 -7.769 -1.351 1.00 85.50 92 LYS A N 1
ATOM 760 C CA . LYS A 1 92 ? -8.605 -7.874 -1.169 1.00 85.50 92 LYS A CA 1
ATOM 761 C C . LYS A 1 92 ? -9.124 -6.787 -0.224 1.00 85.50 92 LYS A C 1
ATOM 763 O O . LYS A 1 92 ? -9.780 -7.074 0.773 1.00 85.50 92 LYS A O 1
ATOM 768 N N . LYS A 1 93 ? -8.794 -5.526 -0.511 1.00 90.12 93 LYS A N 1
ATOM 769 C CA . LYS A 1 93 ? -9.185 -4.384 0.330 1.00 90.12 93 LYS A CA 1
ATOM 770 C C . LYS A 1 93 ? -10.587 -3.879 -0.031 1.00 90.12 93 LYS A C 1
ATOM 772 O O . LYS A 1 93 ? -10.888 -3.690 -1.208 1.00 90.12 93 LYS A O 1
ATOM 777 N N . LYS A 1 94 ? -11.420 -3.629 0.985 1.00 90.75 94 LYS A N 1
ATOM 778 C CA . LYS A 1 94 ? -12.793 -3.096 0.842 1.00 90.75 94 LYS A CA 1
ATOM 779 C C . LYS A 1 94 ? -12.907 -1.589 1.104 1.00 90.75 94 LYS A C 1
ATOM 781 O O . LYS A 1 94 ? -13.866 -0.956 0.672 1.00 90.75 94 LYS A O 1
ATOM 786 N N . TYR A 1 95 ? -11.925 -1.017 1.794 1.00 93.25 95 TYR A N 1
ATOM 787 C CA . TYR A 1 95 ? -11.947 0.363 2.277 1.00 93.25 95 TYR A CA 1
ATOM 788 C C . TYR A 1 95 ? -10.817 1.182 1.652 1.00 93.25 95 TYR A C 1
ATOM 790 O O . TYR A 1 95 ? -9.712 0.673 1.460 1.00 93.25 95 TYR A O 1
ATOM 798 N N . CYS A 1 96 ? -11.045 2.467 1.365 1.00 91.69 96 CYS A N 1
ATOM 799 C CA . CYS A 1 96 ? -9.999 3.318 0.788 1.00 91.69 96 CYS A CA 1
ATOM 800 C C . CYS A 1 96 ? -8.863 3.595 1.790 1.00 91.69 96 CYS A C 1
ATOM 802 O O . CYS A 1 96 ? -7.687 3.556 1.429 1.00 91.69 96 CYS A O 1
ATOM 804 N N . SER A 1 97 ? -9.187 3.771 3.071 1.00 90.62 97 SER A N 1
ATOM 805 C CA . SER A 1 97 ? -8.262 4.128 4.155 1.00 90.62 97 SER A CA 1
ATOM 806 C C . SER A 1 97 ? -8.533 3.303 5.416 1.00 90.62 97 SER A C 1
ATOM 808 O O . SER A 1 97 ? -9.608 2.724 5.557 1.00 90.62 97 SER A O 1
ATOM 810 N N . LYS A 1 98 ? -7.577 3.298 6.359 1.00 86.50 98 LYS A N 1
ATOM 811 C CA . LYS A 1 98 ? -7.777 2.701 7.693 1.00 86.50 98 LYS A CA 1
ATOM 812 C C . LYS A 1 98 ? -8.932 3.365 8.446 1.00 86.50 98 LYS A C 1
ATOM 814 O O . LYS A 1 98 ? -9.659 2.695 9.159 1.00 86.50 98 LYS A O 1
ATOM 819 N N . THR A 1 99 ? -9.140 4.667 8.252 1.00 86.94 99 THR A N 1
ATOM 820 C CA . THR A 1 99 ? -10.263 5.393 8.862 1.00 86.94 99 THR A CA 1
ATOM 821 C C . THR A 1 99 ? -11.619 4.867 8.396 1.00 86.94 99 THR A C 1
ATOM 823 O O . THR A 1 99 ? -12.510 4.716 9.216 1.00 86.94 99 THR A O 1
ATOM 826 N N . CYS A 1 100 ? -11.761 4.518 7.113 1.00 88.19 100 CYS A N 1
ATOM 827 C CA . CYS A 1 100 ? -12.987 3.904 6.593 1.00 88.19 100 CYS A CA 1
ATOM 828 C C . CYS A 1 100 ? -13.163 2.439 7.022 1.00 88.19 100 CYS A C 1
ATOM 830 O O . CYS A 1 100 ? -14.277 1.934 6.966 1.00 88.19 100 CYS A O 1
ATOM 832 N N . GLU A 1 101 ? -12.079 1.757 7.395 1.00 89.81 101 GLU A N 1
ATOM 833 C CA . GLU A 1 101 ? -12.089 0.368 7.873 1.00 89.81 101 GLU A CA 1
ATOM 834 C C . GLU A 1 101 ? -12.455 0.255 9.360 1.00 89.81 101 GLU A C 1
ATOM 836 O O . GLU A 1 101 ? -12.946 -0.785 9.796 1.00 89.81 101 GLU A O 1
ATOM 841 N N . ARG A 1 102 ? -12.229 1.313 10.151 1.00 84.75 102 ARG A N 1
ATOM 842 C CA . ARG A 1 102 ? -12.537 1.322 11.585 1.00 84.75 102 ARG A CA 1
ATOM 843 C C . ARG A 1 102 ? -14.035 1.135 11.831 1.00 84.75 102 ARG A C 1
ATOM 845 O O . ARG A 1 102 ? -14.864 1.783 11.203 1.00 84.75 102 ARG A O 1
ATOM 852 N N . LYS A 1 103 ? -14.358 0.297 12.821 1.00 82.81 103 LYS A N 1
ATOM 853 C CA . LYS A 1 103 ? -15.731 0.079 13.301 1.00 82.81 103 LYS A CA 1
ATOM 854 C C . LYS A 1 103 ? -16.300 1.307 14.021 1.00 82.81 103 LYS A C 1
ATOM 856 O O . LYS A 1 103 ? -17.486 1.584 13.897 1.00 82.81 103 LYS A O 1
ATOM 861 N N . TYR A 1 104 ? -15.456 2.023 14.764 1.00 81.38 104 TYR A N 1
ATOM 862 C CA . TYR A 1 104 ? -15.841 3.185 15.563 1.00 81.38 104 TYR A CA 1
ATOM 863 C C . TYR A 1 104 ? -15.070 4.424 15.113 1.00 81.38 104 TYR A C 1
ATOM 865 O O . TYR A 1 104 ? -13.867 4.354 14.839 1.00 81.38 104 TYR A O 1
ATOM 873 N N . LEU A 1 105 ? -15.770 5.556 15.060 1.00 80.25 105 LEU A N 1
ATOM 874 C CA . LEU A 1 105 ? -15.168 6.875 14.904 1.00 80.25 105 LEU A CA 1
ATOM 875 C C . LEU A 1 105 ? -14.864 7.424 16.296 1.00 80.25 105 LEU A C 1
ATOM 877 O O . LEU A 1 105 ? -15.727 7.408 17.168 1.00 80.25 105 LEU A O 1
ATOM 881 N N . PHE A 1 106 ? -13.643 7.898 16.505 1.00 82.38 106 PHE A N 1
ATOM 882 C CA . PHE A 1 106 ? -13.221 8.510 17.759 1.00 82.38 106 PHE A CA 1
ATOM 883 C C . PHE A 1 106 ? -12.237 9.642 17.470 1.00 82.38 106 PHE A C 1
ATOM 885 O O . PHE A 1 106 ? -11.562 9.636 16.437 1.00 82.38 106 PHE A O 1
ATOM 892 N N . LYS A 1 107 ? -12.179 10.618 18.378 1.00 85.62 107 LYS A N 1
ATOM 893 C CA . LYS A 1 107 ? -11.186 11.693 18.349 1.00 85.62 107 LYS A CA 1
ATOM 894 C C . LYS A 1 107 ? -9.876 11.156 18.926 1.00 85.62 107 LYS A C 1
ATOM 896 O O . LYS A 1 107 ? -9.843 10.752 20.084 1.00 85.62 107 LYS A O 1
ATOM 901 N N . GLU A 1 108 ? -8.827 11.090 18.107 1.00 87.12 108 GLU A N 1
ATOM 902 C CA . GLU A 1 108 ? -7.509 10.571 18.523 1.00 87.12 108 GLU A CA 1
ATOM 903 C C . GLU A 1 108 ? -6.792 11.521 19.494 1.00 87.12 108 GLU A C 1
ATOM 905 O O . GLU A 1 108 ? -5.962 11.096 20.289 1.00 87.12 108 GLU A O 1
ATOM 910 N N . ASP A 1 109 ? -7.162 12.794 19.450 1.00 92.00 109 ASP A N 1
ATOM 911 C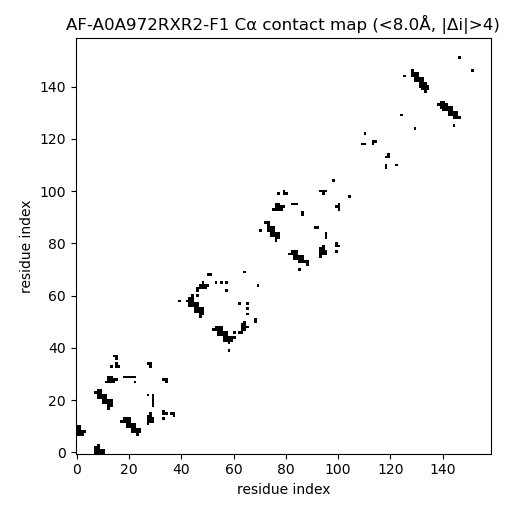 CA . ASP A 1 109 ? -6.635 13.920 20.210 1.00 92.00 109 ASP A CA 1
ATOM 912 C C . ASP A 1 109 ? -7.552 14.327 21.373 1.00 92.00 109 ASP A C 1
ATOM 914 O O . ASP A 1 109 ? -7.412 15.408 21.930 1.00 92.00 109 ASP A O 1
ATOM 918 N N . ILE A 1 110 ? -8.491 13.470 21.789 1.00 91.56 110 ILE A N 1
ATOM 919 C CA . ILE A 1 110 ? -9.472 13.817 22.834 1.00 91.56 110 ILE A CA 1
ATOM 920 C C . ILE A 1 110 ? -8.837 14.261 24.166 1.00 91.56 110 ILE A C 1
ATOM 922 O O . ILE A 1 110 ? -9.457 15.023 24.908 1.00 91.56 110 ILE A O 1
ATOM 926 N N . PHE A 1 111 ? -7.606 13.821 24.442 1.00 93.12 111 PHE A N 1
ATOM 927 C CA . PHE A 1 111 ? -6.822 14.179 25.627 1.00 93.12 111 PHE A CA 1
ATOM 928 C C . PHE A 1 111 ? -5.613 15.083 25.320 1.00 93.12 111 PHE A C 1
ATOM 930 O O . PHE A 1 111 ? -4.736 15.209 26.170 1.00 93.12 111 PHE A O 1
ATOM 937 N N . SER A 1 112 ? -5.527 15.709 24.136 1.00 94.88 112 SER A N 1
ATOM 938 C CA . SER A 1 112 ? -4.464 16.693 23.861 1.00 94.88 112 SER A CA 1
ATOM 939 C C . SER A 1 112 ? -4.621 17.957 24.709 1.00 94.88 112 SER A C 1
ATOM 941 O O . SER A 1 112 ? -3.627 18.565 25.093 1.00 94.88 112 SER A O 1
ATOM 943 N N . GLU A 1 113 ? -5.866 18.319 25.030 1.00 95.62 113 GLU A N 1
ATOM 944 C CA . GLU A 1 113 ? -6.227 19.406 25.940 1.00 95.62 113 GLU A CA 1
ATOM 945 C C . GLU A 1 113 ? -7.271 18.912 26.953 1.00 95.62 113 GLU A C 1
ATOM 947 O O . GLU A 1 113 ? -8.353 18.438 26.582 1.00 95.62 113 GLU A O 1
ATOM 952 N N . ILE A 1 114 ? -6.941 19.028 28.243 1.00 95.06 114 ILE A N 1
ATOM 953 C CA . ILE A 1 114 ? -7.802 18.648 29.370 1.00 95.06 114 ILE A CA 1
ATOM 954 C C . ILE A 1 114 ? -8.404 19.926 29.967 1.00 95.06 114 ILE A C 1
ATOM 956 O O . ILE A 1 114 ? -7.906 20.487 30.936 1.00 95.06 114 ILE A O 1
ATOM 960 N N . ASP A 1 115 ? -9.474 20.398 29.337 1.00 96.69 115 ASP A N 1
ATOM 961 C CA . ASP A 1 115 ? -10.172 21.665 29.609 1.00 96.69 115 ASP A CA 1
ATOM 962 C C . ASP A 1 115 ? -11.486 21.494 30.392 1.00 96.69 115 ASP A C 1
ATOM 964 O O . ASP A 1 115 ? -12.108 22.465 30.814 1.00 96.69 115 ASP A O 1
ATOM 968 N N . THR A 1 116 ? -11.934 20.253 30.580 1.00 95.75 116 THR A N 1
ATOM 969 C CA . THR A 1 116 ? -13.214 19.922 31.208 1.00 95.75 116 THR A CA 1
ATOM 970 C C . THR A 1 116 ? -13.018 18.903 32.316 1.00 95.75 116 THR A C 1
ATOM 972 O O . THR A 1 116 ? -12.176 18.004 32.224 1.00 95.75 116 THR A O 1
ATOM 975 N N . PHE A 1 117 ? -13.857 19.005 33.350 1.00 94.44 117 PHE A N 1
ATOM 976 C CA . PHE A 1 117 ? -13.880 18.042 34.452 1.00 94.44 117 PHE A CA 1
ATOM 977 C C . PHE A 1 117 ? -14.061 16.606 33.948 1.00 94.44 117 PHE A C 1
ATOM 979 O O . PHE A 1 117 ? -13.397 15.694 34.424 1.00 94.44 117 PHE A O 1
ATOM 986 N N . GLU A 1 118 ? -14.915 16.400 32.944 1.00 91.62 118 GLU A N 1
ATOM 987 C CA . GLU A 1 118 ? -15.154 15.073 32.383 1.00 91.62 118 GLU A CA 1
ATOM 988 C C . GLU A 1 118 ? -13.916 14.481 31.697 1.00 91.62 118 GLU A C 1
ATOM 990 O O . GLU A 1 118 ? -13.597 13.315 31.934 1.00 91.62 118 GLU A O 1
ATOM 995 N N . LYS A 1 119 ? -13.186 15.264 30.888 1.00 93.69 119 LYS A N 1
ATOM 996 C CA . LYS A 1 119 ? -11.923 14.797 30.298 1.00 93.69 119 LYS A CA 1
ATOM 997 C C . LYS A 1 119 ? -10.895 14.488 31.381 1.00 93.69 119 LYS A C 1
ATOM 999 O O . LYS A 1 119 ? -10.237 13.457 31.291 1.00 93.69 119 LYS A O 1
ATOM 1004 N N . ALA A 1 120 ? -10.779 15.342 32.401 1.00 94.94 120 ALA A N 1
ATOM 1005 C CA . ALA A 1 120 ? -9.853 15.133 33.514 1.00 94.94 120 ALA A CA 1
ATOM 1006 C C . ALA A 1 120 ? -10.187 13.852 34.292 1.00 94.94 120 ALA A C 1
ATOM 1008 O O . ALA A 1 120 ? -9.297 13.052 34.576 1.00 94.94 120 ALA A O 1
ATOM 1009 N N . TYR A 1 121 ? -11.475 13.631 34.564 1.00 92.94 121 TYR A N 1
ATOM 1010 C CA . TYR A 1 121 ? -11.982 12.428 35.212 1.00 92.94 121 TYR A CA 1
ATOM 1011 C C . TYR A 1 121 ? -11.635 11.171 34.410 1.00 92.94 121 TYR A C 1
ATOM 1013 O O . TYR A 1 121 ? -10.998 10.267 34.943 1.00 92.94 121 TYR A O 1
ATOM 1021 N N . TRP A 1 122 ? -11.994 11.119 33.123 1.00 91.38 122 TRP A N 1
ATOM 1022 C CA . TRP A 1 122 ? -11.725 9.945 32.289 1.00 91.38 122 TRP A CA 1
ATOM 1023 C C . TRP A 1 122 ? -10.237 9.712 32.063 1.00 91.38 122 TRP A C 1
ATOM 1025 O O . TRP A 1 122 ? -9.799 8.566 32.070 1.00 91.38 122 TRP A O 1
ATOM 1035 N N . TYR A 1 123 ? -9.454 10.776 31.901 1.00 92.69 123 TYR A N 1
ATOM 1036 C CA . TYR A 1 123 ? -8.006 10.667 31.805 1.00 92.69 123 TYR A CA 1
ATOM 1037 C C . TYR A 1 123 ? -7.421 10.052 33.081 1.00 92.69 123 TYR A C 1
ATOM 1039 O O . TYR A 1 123 ? -6.696 9.065 33.003 1.00 92.69 123 TYR A O 1
ATOM 1047 N N . GLY A 1 124 ? -7.797 10.565 34.258 1.00 92.06 124 GLY A N 1
ATOM 1048 C CA . GLY A 1 124 ? -7.363 10.016 35.545 1.00 92.06 124 GLY A CA 1
ATOM 1049 C C . GLY A 1 124 ? -7.794 8.562 35.745 1.00 92.06 124 GLY A C 1
ATOM 1050 O O . GLY A 1 124 ? -6.980 7.729 36.129 1.00 92.06 124 GLY A O 1
ATOM 1051 N N . PHE A 1 125 ? -9.043 8.240 35.409 1.00 90.44 125 PHE A N 1
ATOM 1052 C CA . PHE A 1 125 ? -9.591 6.886 35.496 1.00 90.44 125 PHE A CA 1
ATOM 1053 C C . PHE A 1 125 ? -8.826 5.892 34.608 1.00 90.44 125 PHE A C 1
ATOM 1055 O O . PHE A 1 125 ? -8.408 4.832 35.068 1.00 90.44 125 PHE A O 1
ATOM 1062 N N . LEU A 1 126 ? -8.576 6.255 33.345 1.00 91.44 126 LEU A N 1
ATOM 1063 C CA . LEU A 1 126 ? -7.813 5.428 32.407 1.00 91.44 126 LEU A CA 1
ATOM 1064 C C . LEU A 1 126 ? -6.346 5.274 32.821 1.00 91.44 126 LEU A C 1
ATOM 1066 O O . LEU A 1 126 ? -5.777 4.207 32.622 1.00 91.44 126 LEU A O 1
ATOM 1070 N N . MET A 1 127 ? -5.734 6.319 33.378 1.00 90.56 127 MET A N 1
ATOM 1071 C CA . MET A 1 127 ? -4.340 6.281 33.829 1.00 90.56 127 MET A CA 1
ATOM 1072 C C . MET A 1 127 ? -4.160 5.519 35.148 1.00 90.56 127 MET A C 1
ATOM 1074 O O . MET A 1 127 ? -3.073 5.002 35.392 1.00 90.56 127 MET A O 1
ATOM 1078 N N . GLY A 1 128 ? -5.195 5.457 35.991 1.00 90.06 128 GLY A N 1
ATOM 1079 C CA . GLY A 1 128 ? -5.181 4.708 37.248 1.00 90.06 128 GLY A CA 1
ATOM 1080 C C . GLY A 1 128 ? -5.418 3.211 37.051 1.00 90.06 128 GLY A C 1
ATOM 1081 O O . GLY A 1 128 ? -4.593 2.400 37.462 1.00 90.06 128 GLY A O 1
ATOM 1082 N N . ASP A 1 129 ? -6.518 2.852 36.382 1.00 88.75 129 ASP A N 1
ATOM 1083 C CA . ASP A 1 129 ? -6.990 1.459 36.302 1.00 88.75 129 ASP A CA 1
ATOM 1084 C C . ASP A 1 129 ? -6.748 0.799 34.934 1.00 88.75 129 ASP A C 1
ATOM 1086 O O . ASP A 1 129 ? -6.983 -0.405 34.749 1.00 88.75 129 ASP A O 1
ATOM 1090 N N . GLY A 1 130 ? -6.306 1.580 33.946 1.00 90.00 130 GLY A N 1
ATOM 1091 C CA . GLY A 1 130 ? -6.035 1.110 32.597 1.00 90.00 130 GLY A CA 1
ATOM 1092 C C . GLY A 1 130 ? -4.620 0.575 32.422 1.00 90.00 130 GLY A C 1
ATOM 1093 O O . GLY A 1 130 ? -3.637 1.181 32.834 1.00 90.00 130 GLY A O 1
ATOM 1094 N N . HIS A 1 131 ? -4.502 -0.555 31.727 1.00 90.94 131 HIS A N 1
ATOM 1095 C CA . HIS A 1 131 ? -3.220 -1.082 31.271 1.00 90.94 131 HIS A CA 1
ATOM 1096 C C . HIS A 1 131 ? -3.293 -1.527 29.812 1.00 90.94 131 HIS A C 1
ATOM 1098 O O . HIS A 1 131 ? -4.318 -2.014 29.330 1.00 90.94 131 HIS A O 1
ATOM 1104 N N . ILE A 1 132 ? -2.183 -1.352 29.091 1.00 90.75 132 ILE A N 1
ATOM 1105 C CA . ILE A 1 132 ? -2.076 -1.736 27.684 1.00 90.75 132 ILE A CA 1
ATOM 1106 C C . ILE A 1 132 ? -1.446 -3.122 27.602 1.00 90.75 132 ILE A C 1
ATOM 1108 O O . ILE A 1 132 ? -0.291 -3.316 27.981 1.00 90.75 132 ILE A O 1
ATOM 1112 N N . ARG A 1 133 ? -2.186 -4.081 27.048 1.00 90.06 133 ARG A N 1
ATOM 1113 C CA . ARG A 1 133 ? -1.653 -5.395 26.694 1.00 90.06 133 ARG A CA 1
ATOM 1114 C C . ARG A 1 133 ? -1.108 -5.360 25.272 1.00 90.06 133 ARG A C 1
ATOM 1116 O O . ARG A 1 133 ? -1.838 -5.056 24.326 1.00 90.06 133 ARG A O 1
ATOM 1123 N N . LEU A 1 134 ? 0.169 -5.704 25.133 1.00 91.50 134 LEU A N 1
ATOM 1124 C CA . LEU A 1 134 ? 0.849 -5.865 23.852 1.00 91.50 134 LEU A CA 1
ATOM 1125 C C . LEU A 1 134 ? 1.201 -7.342 23.664 1.00 91.50 134 LEU A C 1
ATOM 1127 O O . LEU A 1 134 ? 1.930 -7.915 24.468 1.00 91.50 134 LEU A O 1
ATOM 1131 N N . ASP A 1 135 ? 0.696 -7.951 22.594 1.00 89.38 135 ASP A N 1
ATOM 1132 C CA . ASP A 1 135 ? 1.144 -9.268 22.133 1.00 89.38 135 ASP A CA 1
ATOM 1133 C C . ASP A 1 135 ? 1.706 -9.107 20.721 1.00 89.38 135 ASP A C 1
ATOM 1135 O O . ASP A 1 135 ? 0.963 -9.001 19.741 1.00 89.38 135 ASP A O 1
ATOM 1139 N N . GLU A 1 136 ? 3.035 -9.064 20.617 1.00 87.75 136 GLU A N 1
ATOM 1140 C CA . GLU A 1 136 ? 3.731 -8.891 19.340 1.00 87.75 136 GLU A CA 1
ATOM 1141 C C . GLU A 1 136 ? 3.513 -10.077 18.397 1.00 87.75 136 GLU A C 1
ATOM 1143 O O . GLU A 1 136 ? 3.360 -9.884 17.189 1.0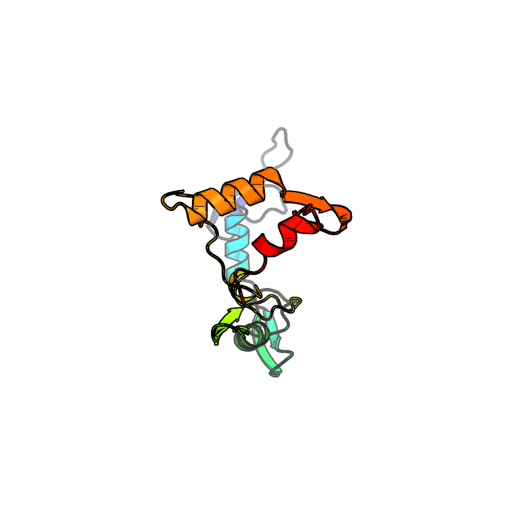0 87.75 136 GLU A O 1
ATOM 1148 N N . LYS A 1 137 ? 3.421 -11.301 18.937 1.00 86.00 137 LYS A N 1
ATOM 1149 C CA . LYS A 1 137 ? 3.237 -12.520 18.134 1.00 86.00 137 LYS A CA 1
ATOM 1150 C C . LYS A 1 137 ? 1.876 -12.529 17.453 1.00 86.00 137 LYS A C 1
ATOM 1152 O O . LYS A 1 137 ? 1.761 -12.993 16.321 1.00 86.00 137 LYS A O 1
ATOM 1157 N N . ARG A 1 138 ? 0.848 -12.011 18.129 1.00 85.12 138 ARG A N 1
ATOM 1158 C CA . ARG A 1 138 ? -0.517 -11.909 17.590 1.00 85.12 138 ARG A CA 1
ATOM 1159 C C . ARG A 1 138 ? -0.848 -10.531 17.016 1.00 85.12 138 ARG A C 1
ATOM 1161 O O . ARG A 1 138 ? -1.936 -10.354 16.478 1.00 85.12 138 ARG A O 1
ATOM 1168 N N . SER A 1 139 ? 0.077 -9.570 17.098 1.00 82.56 139 SER A N 1
ATOM 1169 C CA . SER A 1 139 ? -0.150 -8.165 16.729 1.00 82.56 139 SER A CA 1
ATOM 1170 C C . SER A 1 139 ? -1.383 -7.552 17.414 1.00 82.56 139 SER A C 1
ATOM 1172 O O . SER A 1 139 ? -2.090 -6.735 16.824 1.00 82.56 139 SER A O 1
ATOM 1174 N N . ILE A 1 140 ? -1.644 -7.949 18.662 1.00 82.94 140 ILE A N 1
ATOM 1175 C CA . ILE A 1 140 ? -2.776 -7.464 19.460 1.00 82.94 140 ILE A CA 1
ATOM 1176 C C . ILE A 1 140 ? -2.313 -6.281 20.316 1.00 82.94 140 ILE A C 1
ATOM 1178 O O . ILE A 1 140 ? -1.251 -6.330 20.941 1.00 82.94 140 ILE A O 1
ATOM 1182 N N . ARG A 1 141 ? -3.127 -5.219 20.341 1.00 85.75 141 ARG A N 1
ATOM 1183 C CA . ARG A 1 141 ? -2.991 -4.071 21.246 1.00 85.75 141 ARG A CA 1
ATOM 1184 C C . ARG A 1 141 ? -4.344 -3.789 21.875 1.00 85.75 141 ARG A C 1
ATOM 1186 O O . ARG A 1 141 ? -5.269 -3.395 21.167 1.00 85.75 141 ARG A O 1
ATOM 1193 N N . GLU A 1 142 ? -4.457 -4.000 23.175 1.00 87.88 142 GLU A N 1
ATOM 1194 C CA . GLU A 1 142 ? -5.719 -3.860 23.901 1.00 87.88 142 GLU A CA 1
ATOM 1195 C C . GLU A 1 142 ? -5.535 -2.960 25.114 1.00 87.88 142 GLU A C 1
ATOM 1197 O O . GLU A 1 142 ? -4.530 -3.054 25.815 1.00 87.88 142 GLU A O 1
ATOM 1202 N N . LEU A 1 143 ? -6.527 -2.109 25.360 1.00 87.38 143 LEU A N 1
ATOM 1203 C CA . LEU A 1 143 ? -6.691 -1.412 26.626 1.00 87.38 143 LEU A CA 1
ATOM 1204 C C . LEU A 1 143 ? -7.567 -2.284 27.524 1.00 87.38 143 LEU A C 1
ATOM 1206 O O . LEU A 1 143 ? -8.680 -2.644 27.138 1.00 87.38 143 LEU A O 1
ATOM 1210 N N . ILE A 1 144 ? -7.064 -2.615 28.704 1.00 89.69 144 ILE A N 1
ATOM 1211 C CA . ILE A 1 144 ? -7.770 -3.413 29.701 1.00 89.69 144 ILE A CA 1
ATOM 1212 C C . ILE A 1 144 ? -7.979 -2.538 30.936 1.00 89.69 144 ILE A C 1
ATOM 1214 O O . ILE A 1 144 ? -7.044 -1.879 31.385 1.00 89.69 144 ILE A O 1
ATOM 1218 N N . LEU A 1 145 ? -9.197 -2.543 31.481 1.00 89.06 145 LEU A N 1
ATOM 1219 C CA . LEU A 1 145 ? -9.550 -1.840 32.717 1.00 89.06 145 LEU A CA 1
ATOM 1220 C C . LEU A 1 145 ? -9.717 -2.859 33.847 1.00 89.06 145 LEU A C 1
ATOM 1222 O O . LEU A 1 145 ? -10.574 -3.741 33.766 1.00 89.06 145 LEU A O 1
ATOM 1226 N N . GLY A 1 146 ? -8.890 -2.756 34.886 1.00 85.81 146 GLY A N 1
ATOM 1227 C CA . GLY A 1 146 ? -8.904 -3.654 36.044 1.00 85.81 146 GLY A CA 1
ATOM 1228 C C . GLY A 1 146 ? -9.913 -3.241 37.116 1.00 85.81 146 GLY A C 1
ATOM 1229 O O . GLY A 1 146 ? -9.514 -2.963 38.239 1.00 85.81 146 GLY A O 1
ATOM 1230 N N . LEU A 1 147 ? -11.205 -3.176 36.785 1.00 85.06 147 LEU A N 1
ATOM 1231 C CA . LEU A 1 147 ? -12.217 -2.611 37.688 1.00 85.06 147 LEU A CA 1
ATOM 1232 C C . LEU A 1 147 ? -12.685 -3.586 38.773 1.00 85.06 147 LEU A C 1
ATOM 1234 O O . LEU A 1 147 ? -12.995 -4.751 38.506 1.00 85.06 147 LEU A O 1
ATOM 1238 N N . GLY A 1 148 ? -12.833 -3.078 39.998 1.00 85.00 148 GLY A N 1
ATOM 1239 C CA . GLY A 1 148 ? -13.570 -3.762 41.054 1.00 85.00 148 GLY A CA 1
ATOM 1240 C C . GLY A 1 148 ? -15.073 -3.800 40.756 1.00 85.00 148 GLY A C 1
ATOM 1241 O O . GLY A 1 148 ? -15.613 -2.935 40.070 1.00 85.00 148 GLY A O 1
ATOM 1242 N N . LYS A 1 149 ? -15.801 -4.780 41.316 1.00 85.00 149 LYS A N 1
ATOM 1243 C CA . LYS A 1 149 ? -17.265 -4.908 41.115 1.00 85.00 149 LYS A CA 1
ATOM 1244 C C . LYS A 1 149 ? -18.041 -3.631 41.463 1.00 85.00 149 LYS A C 1
ATOM 1246 O O . LYS A 1 149 ? -19.022 -3.314 40.801 1.00 85.00 149 LYS A O 1
ATOM 1251 N N . LYS A 1 150 ? -17.594 -2.912 42.495 1.00 85.69 150 LYS A N 1
ATOM 1252 C CA . LYS A 1 150 ? -18.184 -1.645 42.954 1.00 85.69 150 LYS A CA 1
ATOM 1253 C C . LYS A 1 150 ? -18.005 -0.498 41.946 1.00 85.69 150 LYS A C 1
ATOM 1255 O O . LYS A 1 150 ? -18.843 0.392 41.893 1.00 85.69 150 LYS A O 1
ATOM 1260 N N . ASP A 1 151 ? -16.967 -0.566 41.114 1.00 82.12 151 ASP A N 1
ATOM 1261 C CA . ASP A 1 151 ? -16.558 0.496 40.190 1.00 82.12 151 ASP A CA 1
ATOM 1262 C C . ASP A 1 151 ? -17.201 0.322 38.799 1.00 82.12 151 ASP A C 1
ATOM 1264 O O . ASP A 1 151 ? -17.085 1.184 37.930 1.00 82.12 151 ASP A O 1
ATOM 1268 N N . TYR A 1 152 ? -17.952 -0.768 38.587 1.00 82.00 152 TYR A N 1
ATOM 1269 C CA . TYR A 1 152 ? -18.666 -1.039 37.335 1.00 82.00 152 TYR A CA 1
ATOM 1270 C C . TYR A 1 152 ? -19.647 0.082 36.960 1.00 82.00 152 TYR A C 1
ATOM 1272 O O . TYR A 1 152 ? -19.832 0.374 35.779 1.00 82.00 152 TYR A O 1
ATOM 1280 N N . GLY A 1 153 ? -20.230 0.757 37.960 1.00 84.31 153 GLY A N 1
ATOM 1281 C CA . GLY A 1 153 ? -21.142 1.884 37.758 1.00 84.31 153 GLY A CA 1
ATOM 1282 C C . GLY A 1 153 ? -20.531 3.032 36.948 1.00 84.31 153 GLY A C 1
ATOM 1283 O O . GLY A 1 153 ? -21.249 3.695 36.205 1.00 84.31 153 GLY A O 1
ATOM 1284 N N . HIS A 1 154 ? -19.207 3.217 37.000 1.00 82.62 154 HIS A N 1
ATOM 1285 C CA . HIS A 1 154 ? -18.515 4.247 36.222 1.00 82.62 154 HIS A CA 1
ATOM 1286 C C . HIS A 1 154 ? -18.604 4.012 34.708 1.00 82.62 154 HIS A C 1
ATOM 1288 O O . HIS A 1 154 ? -18.577 4.970 33.940 1.00 82.62 154 HIS A O 1
ATOM 1294 N N . LEU A 1 155 ? -18.773 2.760 34.265 1.00 82.12 155 LEU A N 1
ATOM 1295 C CA . LEU A 1 155 ? -18.928 2.420 32.848 1.00 82.12 155 LEU A CA 1
ATOM 1296 C C . LEU A 1 155 ? -20.358 2.628 32.326 1.00 82.12 155 LEU A C 1
ATOM 1298 O O . LEU A 1 155 ? -20.563 2.690 31.114 1.00 82.12 155 LEU A O 1
ATOM 1302 N N . ILE A 1 156 ? -21.349 2.777 33.211 1.00 77.62 156 ILE A N 1
ATOM 1303 C CA . ILE A 1 156 ? -22.775 2.915 32.861 1.00 77.62 156 ILE A CA 1
ATOM 1304 C C . ILE A 1 156 ? -23.130 4.385 32.574 1.00 77.62 156 ILE A C 1
ATOM 1306 O O . ILE A 1 156 ? -24.183 4.886 32.951 1.00 77.62 156 ILE A O 1
ATOM 1310 N N . LYS A 1 157 ? -22.239 5.116 31.899 1.00 61.81 157 LYS A N 1
ATOM 1311 C CA . LYS A 1 157 ? -22.514 6.488 31.443 1.00 61.81 157 LYS A CA 1
ATOM 1312 C C . LYS A 1 157 ? -23.198 6.535 30.066 1.00 61.81 157 LYS A C 1
ATOM 1314 O O . LYS A 1 157 ? -23.590 7.604 29.619 1.00 61.81 157 LYS A O 1
ATOM 1319 N N . PHE A 1 158 ? -23.335 5.381 29.408 1.00 52.16 158 PHE A N 1
ATOM 1320 C CA . PHE A 1 158 ? -23.902 5.219 28.063 1.00 52.16 158 PHE A CA 1
ATOM 1321 C C . PHE A 1 158 ? -25.137 4.297 28.045 1.00 52.16 158 PHE A C 1
ATOM 1323 O O . PHE A 1 158 ? -25.231 3.424 27.180 1.00 52.16 158 PHE A O 1
ATOM 1330 N N . ALA A 1 159 ? -26.040 4.446 29.018 1.00 37.72 159 ALA A N 1
ATOM 1331 C CA . ALA A 1 159 ? -27.402 3.911 28.913 1.00 37.72 159 ALA A CA 1
ATOM 1332 C C . ALA A 1 159 ? -28.314 4.943 28.239 1.00 37.72 159 ALA A C 1
ATOM 1334 O O . ALA A 1 159 ? -28.160 6.143 28.563 1.00 37.72 159 ALA A O 1
#

Nearest PDB structures (foldseek):
  8f7w-assembly1_R  TM=4.987E-01  e=2.631E+00  Homo sapiens
  4djh-assembly2_B  TM=4.750E-01  e=2.310E+00  Homo sapiens
  5t0u-assembly2_D  TM=2.229E-01  e=1.129E+00  Homo sapiens

Mean predicted aligned error: 11.77 Å

Radius of gyration: 30.57 Å; Cα contacts (8 Å, |Δi|>4): 185; chains: 1; bounding box: 72×34×72 Å

pLDDT: mean 88.89, std 6.91, range [37.72, 96.69]

Solvent-accessible surface area (backbone atoms only — not comparable to full-atom values): 9994 Å² total; per-residue (Å²): 121,46,81,53,100,92,43,70,30,33,83,43,58,12,83,61,78,61,47,75,38,77,32,47,92,88,59,58,48,75,42,70,67,41,46,52,56,42,45,66,76,71,43,71,38,89,38,58,17,77,84,80,63,49,77,41,80,35,81,49,91,85,58,50,57,44,71,67,61,43,49,59,70,23,49,43,61,14,77,74,76,66,47,76,40,78,50,58,86,88,59,89,77,60,44,78,45,70,78,55,61,47,93,68,88,77,72,92,61,66,76,78,62,73,87,44,71,66,51,46,50,52,52,51,49,46,68,71,44,41,44,77,49,75,38,79,93,74,70,44,77,43,83,44,71,74,72,54,85,85,54,52,67,75,72,65,77,81,120